Protein AF-A0A3N5GRK9-F1 (afdb_monomer_lite)

Secondary structure (DSSP, 8-state):
--------------EEEEESSSTHHHHHHHHHHH-TTS-EEEEE--------------

Sequence (58 aa):
MPSSAAQHGAAHAPIGVFDSGVGGLTVLRALVAALPHEDFIYLGDTARLPYGTKSAAS

Foldseek 3Di:
DDDCPPPPPVPQDAAEAEEADPVSVVVVVVCCVVCVPGHYDYDYNPVDDDPDDPDPDD

pLDDT: mean 73.02, std 19.04, range [39.19, 96.44]

Structure (mmCIF, N/CA/C/O backbone):
data_AF-A0A3N5GRK9-F1
#
_entry.id   AF-A0A3N5GRK9-F1
#
loop_
_atom_site.group_PDB
_atom_site.id
_atom_site.type_symbol
_atom_site.label_atom_id
_atom_site.label_alt_id
_atom_site.label_comp_id
_atom_site.label_asym_id
_atom_site.label_entity_id
_atom_site.label_seq_id
_atom_site.pdbx_PDB_ins_code
_atom_site.Cartn_x
_atom_site.Cartn_y
_atom_site.Cartn_z
_atom_site.occupancy
_atom_site.B_iso_or_equiv
_atom_site.auth_seq_id
_atom_site.auth_comp_id
_atom_site.auth_asym_id
_atom_site.auth_atom_id
_atom_site.pdbx_PDB_model_num
ATOM 1 N N . MET A 1 1 ? -5.711 33.766 29.231 1.00 51.25 1 MET A N 1
ATOM 2 C CA . MET A 1 1 ? -5.335 33.471 27.834 1.00 51.25 1 MET A CA 1
ATOM 3 C C . MET A 1 1 ? -5.004 31.984 27.729 1.00 51.25 1 MET A C 1
ATOM 5 O O . MET A 1 1 ? -3.893 31.619 28.094 1.00 51.25 1 MET A O 1
ATOM 9 N N . PRO A 1 2 ? -5.940 31.096 27.355 1.00 49.19 2 PRO A N 1
ATOM 10 C CA . PRO A 1 2 ? -5.581 29.718 27.044 1.00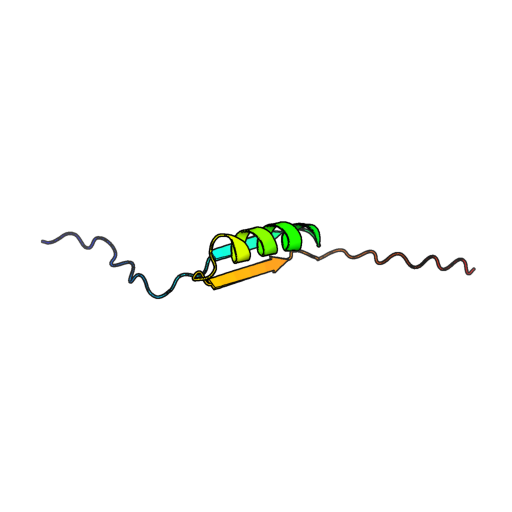 49.19 2 PRO A CA 1
ATOM 11 C C . PRO A 1 2 ? -4.820 29.685 25.712 1.00 49.19 2 PRO A C 1
ATOM 13 O O . PRO A 1 2 ? -5.252 30.268 24.720 1.00 49.19 2 PRO A O 1
ATOM 16 N N . SER A 1 3 ? -3.651 29.050 25.735 1.00 56.91 3 SER A N 1
ATOM 17 C CA . SER A 1 3 ? -2.812 28.791 24.570 1.00 56.91 3 SER A CA 1
ATOM 18 C C . SER A 1 3 ? -3.601 27.983 23.540 1.00 56.91 3 SER A C 1
ATOM 20 O O . SER A 1 3 ? -4.121 26.912 23.855 1.00 56.91 3 SER A O 1
ATOM 22 N N . SER A 1 4 ? -3.692 28.506 22.318 1.00 57.31 4 SER A N 1
ATOM 23 C CA . SER A 1 4 ? -4.213 27.809 21.143 1.00 57.31 4 SER A CA 1
ATOM 24 C C . SER A 1 4 ? -3.215 26.728 20.727 1.00 57.31 4 SER A C 1
ATOM 26 O O . SER A 1 4 ? -2.527 26.857 19.714 1.00 57.31 4 SER A O 1
ATOM 28 N N . ALA A 1 5 ? -3.106 25.661 21.520 1.00 56.62 5 ALA A N 1
ATOM 29 C CA . ALA A 1 5 ? -2.576 24.406 21.021 1.00 56.62 5 ALA A CA 1
ATOM 30 C C . ALA A 1 5 ? -3.494 24.009 19.866 1.00 56.62 5 ALA A C 1
ATOM 32 O O . ALA A 1 5 ? -4.687 23.792 20.081 1.00 56.62 5 ALA A O 1
ATOM 33 N N . ALA A 1 6 ? -2.951 24.053 18.648 1.00 58.03 6 ALA A N 1
ATOM 34 C CA . ALA A 1 6 ? -3.633 23.680 17.426 1.00 58.03 6 ALA A CA 1
ATOM 35 C C . ALA A 1 6 ? -4.473 22.434 17.698 1.00 58.03 6 ALA A C 1
ATOM 37 O O . ALA A 1 6 ? -3.942 21.352 17.962 1.00 58.03 6 ALA A O 1
ATOM 38 N N . GLN A 1 7 ? -5.790 22.630 17.698 1.00 54.97 7 GLN A N 1
ATOM 39 C CA . GLN A 1 7 ? -6.748 21.549 17.651 1.00 54.97 7 GLN A CA 1
ATOM 40 C C . GLN A 1 7 ? -6.521 20.888 16.295 1.00 54.97 7 GLN A C 1
ATOM 42 O O . GLN A 1 7 ? -7.143 21.252 15.300 1.00 54.97 7 GLN A O 1
ATOM 47 N N . HIS A 1 8 ? -5.561 19.967 16.233 1.00 56.75 8 HIS A N 1
ATOM 48 C CA . HIS A 1 8 ? -5.511 18.980 15.178 1.00 56.75 8 HIS A CA 1
ATOM 49 C C . HIS A 1 8 ? -6.748 18.138 15.426 1.00 56.75 8 HIS A C 1
ATOM 51 O O . HIS A 1 8 ? -6.722 17.199 16.221 1.00 56.75 8 HIS A O 1
ATOM 57 N N . GLY A 1 9 ? -7.869 18.554 14.835 1.00 53.84 9 GLY A N 1
ATOM 58 C CA . GLY A 1 9 ? -9.004 17.671 14.693 1.00 53.84 9 GLY A CA 1
ATOM 59 C C . GLY A 1 9 ? -8.426 16.394 14.115 1.00 53.84 9 GLY A C 1
ATOM 60 O O . GLY A 1 9 ? -7.886 16.417 13.011 1.00 53.84 9 GLY A O 1
ATOM 61 N N . ALA A 1 10 ? -8.454 15.311 14.887 1.00 59.44 10 ALA A N 1
ATOM 62 C CA . ALA A 1 10 ? -8.136 13.982 14.397 1.00 59.44 10 ALA A CA 1
ATOM 63 C C . ALA A 1 10 ? -9.292 13.546 13.484 1.00 59.44 10 ALA A C 1
ATOM 65 O O . ALA A 1 10 ? -10.019 12.596 13.749 1.00 59.44 10 ALA A O 1
ATOM 66 N N . ALA A 1 11 ? -9.527 14.335 12.439 1.00 62.81 11 ALA A N 1
ATOM 67 C CA . ALA A 1 11 ? -10.343 13.987 11.312 1.00 62.81 11 ALA A CA 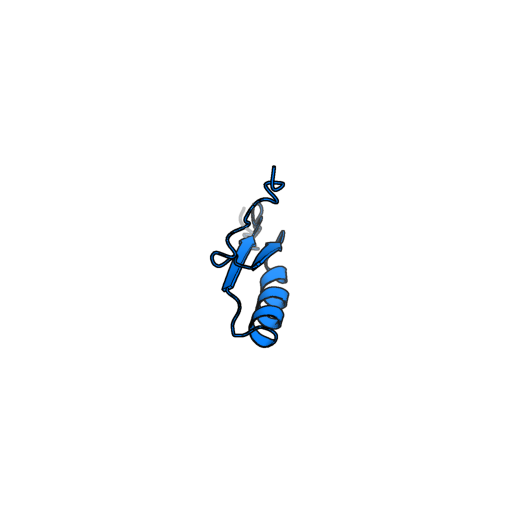1
ATOM 68 C C . ALA A 1 11 ? -9.478 13.026 10.511 1.00 62.81 11 ALA A C 1
ATOM 70 O O . ALA A 1 11 ? -8.585 13.456 9.791 1.00 62.81 11 ALA A O 1
ATOM 71 N N . HIS A 1 12 ? -9.684 11.736 10.760 1.00 73.31 12 HIS A N 1
ATOM 72 C CA . HIS A 1 12 ? -9.407 10.647 9.834 1.00 73.31 12 HIS A CA 1
ATOM 73 C C . HIS A 1 12 ? -8.214 10.891 8.886 1.00 73.31 12 HIS A C 1
ATOM 75 O O . HIS A 1 12 ? -8.387 11.284 7.731 1.00 73.31 12 HIS A O 1
ATOM 81 N N . ALA A 1 13 ? -7.000 10.715 9.411 1.00 86.00 13 ALA A N 1
ATOM 82 C CA . ALA A 1 13 ? -5.757 10.970 8.692 1.00 86.00 13 ALA A CA 1
ATOM 83 C C . ALA A 1 13 ? -5.190 9.642 8.155 1.00 86.00 13 ALA A C 1
ATOM 85 O O . ALA A 1 13 ? -4.624 8.883 8.940 1.00 86.00 13 ALA A O 1
ATOM 86 N N . PRO A 1 14 ? -5.341 9.335 6.853 1.00 90.50 14 PRO A N 1
ATOM 87 C CA . PRO A 1 14 ? -4.868 8.074 6.294 1.00 90.50 14 PRO A CA 1
ATOM 88 C C . PRO A 1 14 ? -3.335 8.000 6.255 1.00 90.50 14 PRO A C 1
ATOM 90 O O . PRO A 1 14 ? -2.638 9.014 6.144 1.00 90.50 14 PRO A O 1
ATOM 93 N N . ILE A 1 15 ? -2.806 6.779 6.283 1.00 91.94 15 ILE A N 1
ATOM 94 C CA . ILE A 1 15 ? -1.377 6.481 6.204 1.00 91.94 15 ILE A CA 1
ATOM 95 C C . ILE A 1 15 ? -0.914 6.583 4.746 1.00 91.94 15 ILE A C 1
ATOM 97 O O . ILE A 1 15 ? -1.290 5.783 3.888 1.00 91.94 15 ILE A O 1
ATOM 101 N N . GLY A 1 16 ? -0.055 7.561 4.462 1.00 92.31 16 GLY A N 1
ATOM 102 C CA . GLY A 1 16 ? 0.608 7.694 3.167 1.00 92.31 16 GLY A CA 1
ATOM 103 C C . GLY A 1 16 ? 1.774 6.715 3.014 1.00 92.31 16 GLY A C 1
ATOM 104 O O . GLY A 1 16 ? 2.688 6.700 3.835 1.00 92.31 16 GLY A O 1
ATOM 105 N N . VAL A 1 17 ? 1.774 5.931 1.940 1.00 90.25 17 VAL A N 1
ATOM 106 C CA . VAL A 1 17 ? 2.863 5.035 1.538 1.00 90.25 17 VAL A CA 1
ATOM 107 C C . VAL A 1 17 ? 3.425 5.536 0.212 1.00 90.25 17 VAL A C 1
ATOM 109 O O . VAL A 1 17 ? 2.698 5.625 -0.771 1.00 90.25 17 VAL A O 1
ATOM 112 N N . PHE A 1 18 ? 4.715 5.863 0.178 1.00 88.62 18 PHE A N 1
ATOM 113 C CA . PHE A 1 18 ? 5.405 6.325 -1.026 1.00 88.62 18 PHE A CA 1
ATOM 114 C C . PHE A 1 18 ? 6.480 5.320 -1.436 1.00 88.62 18 PHE A C 1
ATOM 116 O O . PHE A 1 18 ? 7.277 4.904 -0.596 1.00 88.62 18 PHE A O 1
ATOM 123 N N . ASP A 1 19 ? 6.509 4.944 -2.712 1.00 85.06 19 ASP A N 1
ATOM 124 C CA . ASP A 1 19 ? 7.510 4.025 -3.262 1.00 85.06 19 ASP A CA 1
ATOM 125 C C . ASP A 1 19 ? 7.912 4.426 -4.684 1.00 85.06 19 ASP A C 1
ATOM 127 O O . ASP A 1 19 ? 7.111 4.977 -5.436 1.00 85.06 19 ASP A O 1
ATOM 131 N N . SER A 1 20 ? 9.146 4.112 -5.077 1.00 78.62 20 SER A N 1
ATOM 132 C CA . SER A 1 20 ? 9.686 4.423 -6.408 1.00 78.62 20 SER A CA 1
ATOM 133 C C . SER A 1 20 ? 9.439 3.326 -7.456 1.00 78.62 20 SER A C 1
ATOM 135 O O . SER A 1 20 ? 9.889 3.452 -8.597 1.00 78.62 20 SER A O 1
ATOM 137 N N . GLY A 1 21 ? 8.736 2.239 -7.107 1.00 74.94 21 GLY A N 1
ATOM 138 C CA . GLY A 1 21 ? 8.520 1.099 -7.996 1.00 74.94 21 GLY A CA 1
ATOM 139 C C . GLY A 1 21 ? 7.293 0.238 -7.667 1.00 74.94 21 GLY A C 1
ATOM 140 O O . GLY A 1 21 ? 6.315 0.677 -7.065 1.00 74.94 21 GLY A O 1
ATOM 141 N N . VAL A 1 22 ? 7.323 -1.018 -8.135 1.00 73.62 22 VAL A N 1
ATOM 142 C CA . VAL A 1 22 ? 6.275 -2.030 -7.867 1.00 73.62 22 VAL A CA 1
ATOM 143 C C . VAL A 1 22 ? 6.514 -2.801 -6.562 1.00 73.62 22 VAL A C 1
ATOM 145 O O . VAL A 1 22 ? 5.633 -3.524 -6.099 1.00 73.62 22 VAL A O 1
ATOM 148 N N . GLY A 1 23 ? 7.706 -2.665 -5.966 1.00 78.12 23 GLY A N 1
ATOM 149 C CA . GLY A 1 23 ? 8.097 -3.367 -4.742 1.00 78.12 23 GLY A CA 1
ATOM 150 C C . GLY A 1 23 ? 7.288 -2.927 -3.521 1.00 78.12 23 GLY A C 1
ATOM 151 O O . GLY A 1 23 ? 6.948 -3.765 -2.678 1.00 78.12 23 GLY A O 1
ATOM 152 N N . GLY A 1 24 ? 6.895 -1.653 -3.468 1.00 82.00 24 GLY A N 1
ATOM 153 C CA . GLY A 1 24 ? 6.128 -1.056 -2.379 1.00 82.00 24 GLY A CA 1
ATOM 154 C C . GLY A 1 24 ? 4.744 -1.664 -2.174 1.00 82.00 24 GLY A C 1
ATOM 155 O O . GLY A 1 24 ? 4.238 -1.628 -1.053 1.00 82.00 24 GLY A O 1
ATOM 156 N N . LEU A 1 25 ? 4.166 -2.338 -3.178 1.00 85.12 25 LEU A N 1
ATOM 157 C CA . LEU A 1 25 ? 2.920 -3.091 -2.989 1.00 85.12 25 LEU A CA 1
ATOM 158 C C . LEU A 1 25 ? 3.096 -4.248 -1.995 1.00 85.12 25 LEU A C 1
ATOM 160 O O . LEU A 1 25 ? 2.152 -4.598 -1.293 1.00 85.12 25 LEU A O 1
ATOM 164 N N . THR A 1 26 ? 4.291 -4.834 -1.888 1.00 89.81 26 THR A N 1
ATOM 165 C CA . THR A 1 26 ? 4.552 -5.911 -0.916 1.00 89.81 26 THR A CA 1
ATOM 166 C C . THR A 1 26 ? 4.500 -5.375 0.513 1.00 89.81 26 THR A C 1
ATOM 168 O O . THR A 1 26 ? 3.908 -6.002 1.390 1.00 89.81 26 THR A O 1
ATOM 171 N N . VAL A 1 27 ? 5.059 -4.182 0.726 1.00 89.31 27 VAL A N 1
ATOM 172 C CA . VAL A 1 27 ? 5.016 -3.480 2.014 1.00 89.31 27 VAL A CA 1
ATOM 173 C C . VAL A 1 27 ? 3.590 -3.040 2.329 1.00 89.31 27 VAL A C 1
ATOM 175 O O . VAL A 1 27 ? 3.109 -3.310 3.426 1.00 89.31 27 VAL A O 1
ATOM 178 N N . LEU A 1 28 ? 2.876 -2.465 1.356 1.00 90.94 28 LEU A N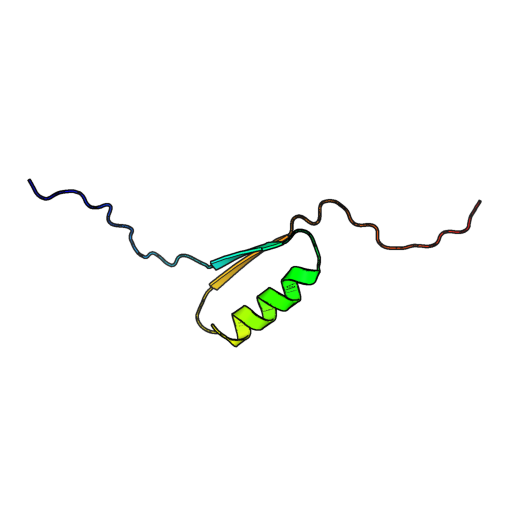 1
ATOM 179 C CA . LEU A 1 28 ? 1.469 -2.094 1.516 1.00 90.94 28 LEU A CA 1
ATOM 180 C C . LEU A 1 28 ? 0.613 -3.301 1.927 1.00 90.94 28 LEU A C 1
ATOM 182 O O . LEU A 1 28 ? -0.194 -3.194 2.844 1.00 90.94 28 LEU A O 1
ATOM 186 N N . ARG A 1 29 ? 0.822 -4.475 1.314 1.00 91.69 29 ARG A N 1
ATOM 187 C CA . ARG A 1 29 ? 0.101 -5.703 1.692 1.00 91.69 29 ARG A CA 1
ATOM 188 C C . ARG A 1 29 ? 0.378 -6.136 3.131 1.00 91.69 29 ARG A C 1
ATOM 190 O O . ARG A 1 29 ? -0.547 -6.575 3.807 1.00 91.69 29 ARG A O 1
ATOM 197 N N . ALA A 1 30 ? 1.620 -6.022 3.597 1.00 94.38 30 ALA A N 1
ATOM 198 C CA . ALA A 1 30 ? 1.962 -6.328 4.984 1.00 94.38 30 ALA A CA 1
ATOM 199 C C . ALA A 1 30 ? 1.336 -5.318 5.962 1.00 94.38 30 ALA A C 1
ATOM 201 O O . ALA A 1 30 ? 0.829 -5.721 7.007 1.00 94.38 30 ALA A O 1
ATOM 202 N N . LEU A 1 31 ? 1.312 -4.031 5.599 1.00 93.69 31 LEU A N 1
ATOM 203 C CA . LEU A 1 31 ? 0.690 -2.971 6.396 1.00 93.69 31 LEU A CA 1
ATOM 204 C C . LEU A 1 31 ? -0.820 -3.173 6.533 1.00 93.69 31 LEU A C 1
ATOM 206 O O . LEU A 1 31 ? -1.325 -3.153 7.649 1.00 93.69 31 LEU A O 1
ATOM 210 N N . VAL A 1 32 ? -1.519 -3.463 5.433 1.00 94.12 32 VAL A N 1
ATOM 211 C CA . VAL A 1 32 ? -2.964 -3.752 5.449 1.00 94.12 32 VAL A CA 1
ATOM 212 C C . VAL A 1 32 ? -3.281 -4.987 6.300 1.00 94.12 32 VAL A C 1
ATOM 214 O O . VAL A 1 32 ? -4.281 -5.009 7.009 1.00 94.12 32 VAL A O 1
ATOM 217 N N . ALA A 1 33 ? -2.425 -6.015 6.269 1.00 96.06 33 ALA A N 1
ATOM 218 C CA . ALA A 1 33 ? -2.608 -7.203 7.103 1.00 96.06 33 ALA A CA 1
ATOM 219 C C . ALA A 1 33 ? -2.384 -6.922 8.600 1.00 96.06 33 ALA A C 1
ATOM 221 O O . ALA A 1 33 ? -3.069 -7.502 9.440 1.00 96.06 33 ALA A O 1
ATOM 222 N N . ALA A 1 34 ? -1.427 -6.054 8.937 1.00 96.44 34 ALA A N 1
ATOM 223 C CA . ALA A 1 34 ? -1.108 -5.698 10.318 1.00 96.44 34 ALA A CA 1
ATOM 224 C C . ALA A 1 34 ? -2.077 -4.661 10.912 1.00 96.44 34 ALA A C 1
ATOM 226 O O . ALA A 1 34 ? -2.320 -4.672 12.117 1.00 96.44 34 ALA A O 1
ATOM 227 N N . LEU A 1 35 ? -2.623 -3.776 10.075 1.00 95.38 35 LEU A N 1
ATOM 228 C CA . LEU A 1 35 ? -3.471 -2.647 10.454 1.00 95.38 35 LEU A CA 1
ATOM 229 C C . LEU A 1 35 ? -4.758 -2.650 9.606 1.00 95.38 35 LEU A C 1
ATOM 231 O O . LEU A 1 35 ? -4.943 -1.787 8.750 1.00 95.38 35 LEU A O 1
ATOM 235 N N . PRO A 1 36 ? -5.671 -3.611 9.828 1.00 93.06 36 PRO A N 1
ATOM 236 C CA . PRO A 1 36 ? -6.859 -3.789 8.988 1.00 93.06 36 PRO A CA 1
ATOM 237 C C . PRO A 1 36 ? -7.915 -2.680 9.139 1.00 93.06 36 PRO A C 1
ATOM 239 O O . PRO A 1 36 ? -8.901 -2.679 8.406 1.00 93.06 36 PRO A O 1
ATOM 242 N N . HIS A 1 37 ? -7.746 -1.777 10.108 1.00 93.38 37 HIS A N 1
ATOM 243 C CA . HIS A 1 37 ? -8.680 -0.688 10.414 1.00 93.38 37 HIS A CA 1
ATOM 244 C C . HIS A 1 37 ? -8.154 0.695 10.022 1.00 93.38 37 HIS A C 1
ATOM 246 O O . HIS A 1 37 ? -8.846 1.681 10.253 1.00 93.38 37 HIS A O 1
ATOM 252 N N . GLU A 1 38 ? -6.945 0.765 9.470 1.00 92.38 38 GLU A N 1
ATOM 253 C CA . GLU A 1 38 ? -6.353 2.016 9.012 1.00 92.38 38 GLU A CA 1
ATOM 254 C C . GLU A 1 38 ? -6.570 2.182 7.513 1.00 92.38 38 GLU A C 1
ATOM 256 O O . GLU A 1 38 ? -6.510 1.220 6.742 1.00 92.38 38 GLU A O 1
ATOM 261 N N . ASP A 1 39 ? -6.773 3.425 7.096 1.00 91.88 39 ASP A N 1
ATOM 262 C CA . ASP A 1 39 ? -6.841 3.772 5.686 1.00 91.88 39 ASP A CA 1
ATOM 263 C C . ASP A 1 39 ? -5.459 4.108 5.138 1.00 91.88 39 ASP A C 1
ATOM 265 O O . ASP A 1 39 ? -4.654 4.778 5.784 1.00 91.88 39 ASP A O 1
ATOM 269 N N . PHE A 1 40 ? -5.193 3.666 3.909 1.00 92.44 40 PHE A N 1
ATOM 270 C CA . PHE A 1 40 ? -3.898 3.829 3.256 1.00 92.44 40 PHE A CA 1
ATOM 271 C C . PHE A 1 40 ? -4.025 4.580 1.932 1.00 92.44 40 PHE A C 1
ATOM 273 O O . PHE A 1 40 ? -4.905 4.298 1.119 1.00 92.44 40 PHE A O 1
ATOM 280 N N . ILE A 1 41 ? -3.083 5.487 1.673 1.00 91.88 41 ILE A N 1
ATOM 281 C CA . ILE A 1 41 ? -2.892 6.139 0.374 1.00 91.88 41 ILE A CA 1
ATOM 282 C C . ILE A 1 41 ? -1.532 5.709 -0.166 1.00 91.88 41 ILE A C 1
ATOM 284 O O . ILE A 1 41 ? -0.510 6.070 0.404 1.00 91.88 41 ILE A O 1
ATOM 288 N N . TYR A 1 42 ? -1.501 4.965 -1.271 1.00 90.12 42 TYR A N 1
ATOM 289 C CA . TYR A 1 42 ? -0.251 4.589 -1.936 1.00 90.12 42 TYR A CA 1
ATOM 290 C C . TYR A 1 42 ? 0.048 5.529 -3.104 1.00 90.12 42 TYR A C 1
ATOM 292 O O . TYR A 1 42 ? -0.730 5.614 -4.054 1.00 90.12 42 TYR A O 1
ATOM 300 N N . LEU A 1 43 ? 1.191 6.204 -3.050 1.00 87.75 43 LEU A N 1
ATOM 301 C CA . LEU A 1 43 ? 1.718 7.035 -4.122 1.00 87.75 43 LEU A CA 1
ATOM 302 C C . LEU A 1 43 ? 2.960 6.357 -4.708 1.00 87.75 43 LEU A C 1
ATOM 304 O O . LEU A 1 43 ? 4.023 6.337 -4.092 1.00 87.75 43 LEU A O 1
ATOM 308 N N . GLY A 1 44 ? 2.817 5.799 -5.908 1.00 85.12 44 GLY A N 1
ATOM 309 C CA . GLY A 1 44 ? 3.939 5.246 -6.661 1.00 85.12 44 GLY A CA 1
ATOM 310 C C . GLY A 1 44 ? 4.577 6.305 -7.557 1.00 85.12 44 GLY A C 1
ATOM 311 O O . GLY A 1 44 ? 3.912 6.821 -8.453 1.00 85.12 44 GLY A O 1
ATOM 312 N N . ASP A 1 45 ? 5.868 6.580 -7.383 1.00 71.94 45 ASP A N 1
ATOM 313 C CA . ASP A 1 45 ? 6.684 7.346 -8.336 1.00 71.94 45 ASP A CA 1
ATOM 314 C C . ASP A 1 45 ? 7.172 6.435 -9.474 1.00 71.94 45 ASP A C 1
ATOM 316 O O . ASP A 1 45 ? 8.361 6.284 -9.757 1.00 71.94 45 ASP A O 1
ATOM 320 N N . THR A 1 46 ? 6.230 5.765 -10.142 1.00 60.09 46 THR A N 1
ATOM 321 C CA . THR A 1 46 ? 6.516 4.924 -11.310 1.00 60.09 46 THR A CA 1
ATOM 322 C C . THR A 1 46 ? 6.673 5.788 -12.563 1.00 60.09 46 THR A C 1
ATOM 324 O O . THR A 1 46 ? 5.985 5.586 -13.561 1.00 60.09 46 THR A O 1
ATOM 327 N N . ALA A 1 47 ? 7.571 6.775 -12.534 1.00 55.38 47 ALA A N 1
ATOM 328 C CA . ALA A 1 47 ? 7.853 7.639 -13.681 1.00 55.38 47 ALA A CA 1
ATOM 329 C C . ALA A 1 47 ? 8.717 6.967 -14.766 1.00 55.38 47 ALA A C 1
ATOM 331 O O . ALA A 1 47 ? 8.925 7.552 -15.825 1.00 55.38 47 ALA A O 1
ATOM 332 N N . ARG A 1 48 ? 9.228 5.746 -14.563 1.00 52.03 48 ARG A N 1
ATOM 333 C CA . ARG A 1 48 ? 10.019 5.022 -15.574 1.00 52.03 48 ARG A CA 1
ATOM 334 C C . ARG A 1 48 ? 9.754 3.524 -15.521 1.00 52.03 48 ARG A C 1
ATOM 336 O O . ARG A 1 48 ? 10.511 2.757 -14.934 1.00 52.03 48 ARG A O 1
ATOM 343 N N . LEU A 1 49 ? 8.697 3.102 -16.205 1.00 49.81 49 LEU A N 1
ATOM 344 C CA . LEU A 1 49 ? 8.683 1.763 -16.783 1.00 49.81 49 LEU A CA 1
ATOM 345 C C . LEU A 1 49 ? 9.905 1.631 -17.711 1.00 49.81 49 LEU A C 1
ATOM 347 O O . LEU A 1 49 ? 10.179 2.530 -18.507 1.00 49.81 49 LEU A O 1
ATOM 351 N N . PRO A 1 50 ? 10.574 0.477 -17.696 1.00 52.88 50 PRO A N 1
ATOM 352 C CA . PRO A 1 50 ? 10.617 -0.265 -18.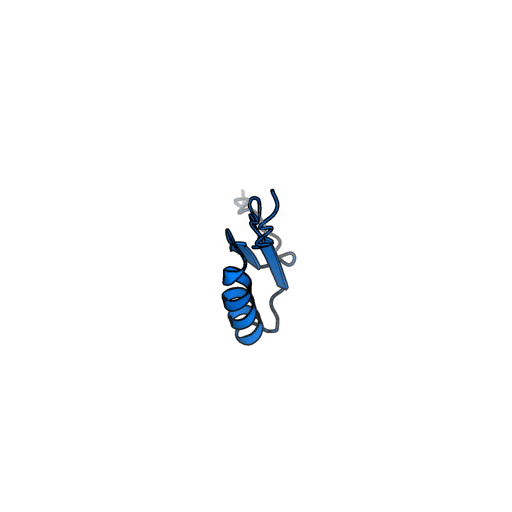935 1.00 52.88 50 PRO A CA 1
ATOM 353 C C . PRO A 1 50 ? 9.897 -1.581 -18.688 1.00 52.88 50 PRO A C 1
ATOM 355 O O . PRO A 1 50 ? 10.394 -2.464 -17.990 1.00 52.88 50 PRO A O 1
ATOM 358 N N . TYR A 1 51 ? 8.720 -1.738 -19.293 1.00 47.09 51 TYR A N 1
ATOM 359 C CA . TYR A 1 51 ? 8.296 -3.090 -19.610 1.00 47.09 51 TYR A CA 1
ATOM 360 C C . TYR A 1 51 ? 9.270 -3.608 -20.660 1.00 47.09 51 TYR A C 1
ATOM 362 O O . TYR A 1 51 ? 9.393 -3.041 -21.746 1.00 47.09 51 TYR A O 1
ATOM 370 N N . GLY A 1 52 ? 9.982 -4.680 -20.323 1.00 43.91 52 GLY A N 1
ATOM 371 C CA . GLY A 1 52 ? 10.690 -5.464 -21.311 1.00 43.91 52 GLY A CA 1
ATOM 372 C C . GLY A 1 52 ? 9.707 -5.917 -22.384 1.00 43.91 52 GLY A C 1
ATOM 373 O O . GLY A 1 52 ? 8.913 -6.825 -22.165 1.00 43.91 52 GLY A O 1
ATOM 374 N N . THR A 1 53 ? 9.806 -5.318 -23.563 1.00 39.28 53 THR A N 1
ATOM 375 C CA . THR A 1 53 ? 9.613 -6.058 -24.802 1.00 39.28 53 THR A CA 1
ATOM 376 C C . THR A 1 53 ? 10.966 -6.085 -25.493 1.00 39.28 53 THR A C 1
ATOM 378 O O . THR A 1 53 ? 11.503 -5.076 -25.939 1.00 39.28 53 THR A O 1
ATOM 381 N N . LYS A 1 54 ? 11.557 -7.280 -25.537 1.00 50.00 54 LYS A N 1
ATO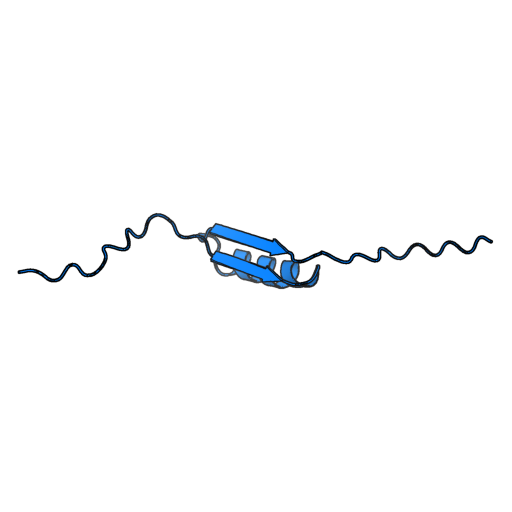M 382 C CA . LYS A 1 54 ? 12.408 -7.649 -26.660 1.00 50.00 54 LYS A CA 1
ATOM 383 C C . LYS A 1 54 ? 11.584 -7.394 -27.923 1.00 50.00 54 LYS A C 1
ATOM 385 O O . LYS A 1 54 ? 10.677 -8.169 -28.203 1.00 50.00 54 LYS A O 1
ATOM 390 N N . SER A 1 55 ? 11.936 -6.366 -28.678 1.00 42.81 55 SER A N 1
ATOM 391 C CA . SER A 1 55 ? 11.705 -6.345 -30.117 1.00 42.81 55 SER A CA 1
ATOM 392 C C . SER A 1 55 ? 13.073 -6.397 -30.772 1.00 42.81 55 SER A C 1
ATOM 394 O O . SER A 1 55 ? 13.735 -5.387 -30.976 1.00 42.81 55 SER A O 1
ATOM 396 N N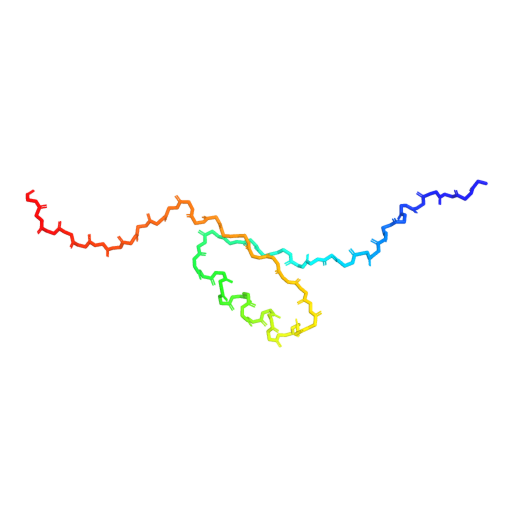 . ALA A 1 56 ? 13.520 -7.623 -31.037 1.00 47.78 56 ALA A N 1
ATOM 397 C CA . ALA A 1 56 ? 14.445 -7.865 -32.127 1.00 47.78 56 ALA A CA 1
ATOM 398 C C . ALA A 1 56 ? 13.670 -7.612 -33.430 1.00 47.78 56 ALA A C 1
ATOM 400 O O . ALA A 1 56 ? 12.920 -8.479 -33.865 1.00 47.78 56 ALA A O 1
ATOM 401 N N . ALA A 1 57 ? 13.777 -6.398 -33.961 1.00 45.56 57 ALA A N 1
ATOM 402 C CA . ALA A 1 57 ? 13.464 -5.972 -35.330 1.00 45.56 57 ALA A CA 1
ATOM 403 C C . ALA A 1 57 ? 13.742 -4.456 -35.357 1.00 45.56 57 ALA A C 1
ATOM 405 O O . ALA A 1 57 ? 13.135 -3.732 -34.574 1.00 45.56 57 ALA A O 1
ATOM 406 N N . SER A 1 58 ? 14.673 -3.905 -36.127 1.00 39.19 58 SER A N 1
ATOM 407 C CA . SER A 1 58 ? 15.396 -4.363 -37.316 1.00 39.19 58 SER A CA 1
ATOM 408 C C . SER A 1 58 ? 16.784 -3.728 -37.354 1.00 39.19 58 SER A C 1
ATOM 410 O O . SER A 1 58 ? 16.983 -2.719 -36.642 1.00 39.19 58 SER A O 1
#

Radius of gyration: 19.85 Å; chains: 1; bounding box: 26×41×65 Å